Protein AF-A0A0D8XHQ0-F1 (afdb_monomer_lite)

Sequence (121 aa):
MVELDSPVKICGDTHGQYPDLLRLFNKGGFPPTSNYLFLGDYVDRGKQNLEVILLIIAYKLRFPKNFFALRGNHECANVNRTYGFYDECMRRYQSQRMWQSFQVLFGFHIRQYERSMRYFA

Structure (mmCIF, N/CA/C/O backbone):
data_AF-A0A0D8XHQ0-F1
#
_entry.id   AF-A0A0D8XHQ0-F1
#
loop_
_atom_site.group_PDB
_atom_site.id
_atom_site.type_symbol
_atom_site.label_atom_id
_atom_site.label_alt_id
_atom_site.label_comp_id
_atom_site.label_asym_id
_atom_site.label_entity_id
_atom_site.label_seq_id
_atom_site.pdbx_PDB_ins_code
_atom_site.Cartn_x
_atom_site.Cartn_y
_atom_site.Cartn_z
_atom_site.occupancy
_atom_site.B_iso_or_equiv
_atom_site.auth_seq_id
_atom_site.auth_comp_id
_atom_site.auth_asym_id
_atom_site.auth_atom_id
_atom_site.pdbx_PDB_model_num
ATOM 1 N N . MET A 1 1 ? 14.093 -14.369 0.745 1.00 50.56 1 MET A N 1
ATOM 2 C CA . MET A 1 1 ? 14.845 -13.322 0.036 1.00 50.56 1 MET A CA 1
ATOM 3 C C . MET A 1 1 ? 14.195 -13.167 -1.332 1.00 50.56 1 MET A C 1
ATOM 5 O O . MET A 1 1 ? 14.028 -14.185 -1.990 1.00 50.56 1 MET A O 1
ATOM 9 N N . VAL A 1 2 ? 13.741 -11.968 -1.707 1.00 59.47 2 VAL A N 1
ATOM 10 C CA . VAL A 1 2 ? 13.116 -11.666 -2.999 1.00 59.47 2 VAL A CA 1
ATOM 11 C C . VAL A 1 2 ? 14.241 -11.208 -3.903 1.00 59.47 2 VAL A C 1
ATOM 13 O O . VAL A 1 2 ? 14.811 -10.132 -3.730 1.00 59.47 2 VAL A O 1
ATOM 16 N N . GLU A 1 3 ? 14.596 -12.089 -4.824 1.00 65.38 3 GLU A N 1
ATOM 17 C CA . GLU A 1 3 ? 15.52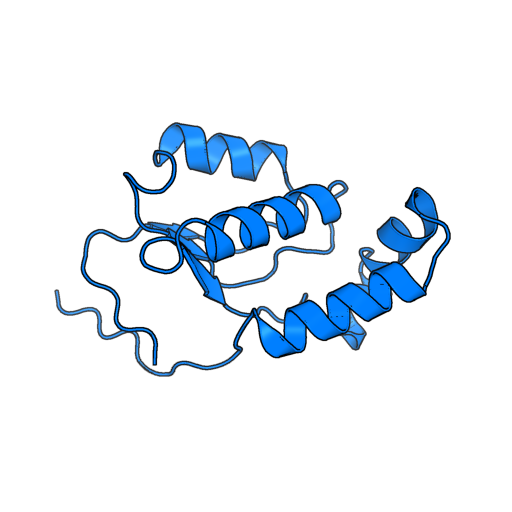4 -11.795 -5.903 1.00 65.38 3 GLU A CA 1
ATOM 18 C C . GLU A 1 3 ? 14.714 -11.195 -7.051 1.00 65.38 3 GLU A C 1
ATOM 20 O O . GLU A 1 3 ? 13.677 -11.736 -7.443 1.00 65.38 3 GLU A O 1
ATOM 25 N N . LEU A 1 4 ? 15.139 -10.020 -7.514 1.00 68.25 4 LEU A N 1
ATOM 26 C CA . LEU A 1 4 ? 14.446 -9.249 -8.538 1.00 68.25 4 LEU A CA 1
ATOM 27 C C . LEU A 1 4 ? 15.400 -8.954 -9.670 1.00 68.25 4 LEU A C 1
ATOM 29 O O . LEU A 1 4 ? 16.410 -8.278 -9.473 1.00 68.25 4 LEU A O 1
ATOM 33 N N . ASP A 1 5 ? 15.021 -9.402 -10.856 1.00 71.62 5 ASP A N 1
ATOM 34 C CA . ASP A 1 5 ? 15.726 -9.043 -12.069 1.00 71.62 5 ASP A CA 1
ATOM 35 C C . ASP A 1 5 ? 15.339 -7.627 -12.499 1.00 71.62 5 ASP A C 1
ATOM 37 O O . ASP A 1 5 ? 14.177 -7.204 -12.433 1.00 71.62 5 ASP A O 1
ATOM 41 N N . SER A 1 6 ? 16.340 -6.868 -12.940 1.00 74.06 6 SER A N 1
ATOM 42 C CA . SER A 1 6 ? 16.110 -5.546 -13.515 1.00 74.06 6 SER A CA 1
ATOM 43 C C . SER A 1 6 ? 15.349 -5.656 -14.848 1.00 74.06 6 SER A C 1
ATOM 45 O O . SER A 1 6 ? 15.512 -6.649 -15.563 1.00 74.06 6 SER A O 1
ATOM 47 N N . PRO A 1 7 ? 14.539 -4.647 -15.227 1.00 84.06 7 PRO A N 1
ATOM 48 C CA . PRO A 1 7 ? 14.279 -3.381 -14.531 1.00 84.06 7 PRO A CA 1
ATOM 49 C C . PRO A 1 7 ? 13.147 -3.475 -13.486 1.00 84.06 7 PRO A C 1
ATOM 51 O O . PRO A 1 7 ? 12.096 -4.056 -13.754 1.00 84.06 7 PRO A O 1
ATOM 54 N N . VAL A 1 8 ? 13.318 -2.824 -12.324 1.00 87.62 8 VAL A N 1
ATOM 55 C CA . VAL A 1 8 ? 12.289 -2.710 -11.269 1.00 87.62 8 VAL A CA 1
ATOM 56 C C . VAL A 1 8 ? 12.099 -1.263 -10.818 1.00 87.62 8 VAL A C 1
ATOM 58 O O . VAL A 1 8 ? 13.058 -0.503 -10.701 1.00 87.62 8 VAL A O 1
ATOM 61 N N . LYS A 1 9 ? 10.849 -0.872 -10.561 1.00 91.62 9 LYS A N 1
ATOM 62 C CA . LYS A 1 9 ? 10.491 0.441 -10.018 1.00 91.62 9 LYS A CA 1
ATOM 63 C C . LYS A 1 9 ? 10.287 0.326 -8.515 1.00 91.62 9 LYS A C 1
ATOM 65 O O . LYS A 1 9 ? 9.419 -0.420 -8.068 1.00 91.62 9 LYS A O 1
ATOM 70 N N . ILE A 1 10 ? 11.082 1.058 -7.743 1.00 91.44 10 ILE A N 1
ATOM 71 C CA . ILE A 1 10 ? 10.997 1.058 -6.280 1.00 91.44 10 ILE A CA 1
ATOM 72 C C . ILE A 1 10 ? 10.063 2.187 -5.842 1.00 91.44 10 ILE A C 1
ATOM 74 O O . ILE A 1 10 ? 10.203 3.326 -6.290 1.00 91.44 10 ILE A O 1
ATOM 78 N N . CYS A 1 11 ? 9.094 1.867 -4.990 1.00 93.25 11 CYS A N 1
ATOM 79 C CA . CYS A 1 11 ? 8.088 2.793 -4.486 1.00 93.25 11 CYS A CA 1
ATOM 80 C C . CYS A 1 11 ? 8.140 2.834 -2.959 1.00 93.25 11 CYS A C 1
ATOM 82 O O . CYS A 1 11 ? 8.114 1.791 -2.305 1.00 93.25 11 CYS A O 1
ATOM 84 N N . GLY A 1 12 ? 8.229 4.044 -2.412 1.00 89.94 12 GLY A N 1
ATOM 85 C CA . GLY A 1 12 ? 8.155 4.282 -0.975 1.00 89.94 12 GLY A CA 1
ATOM 86 C C . GLY A 1 12 ? 6.716 4.404 -0.482 1.00 89.94 12 GLY A C 1
ATOM 87 O O . GLY A 1 12 ? 5.779 3.890 -1.099 1.00 89.94 12 GLY A O 1
ATOM 88 N N . ASP A 1 13 ? 6.583 5.117 0.625 1.00 91.06 13 ASP A N 1
ATOM 89 C CA . ASP A 1 13 ? 5.361 5.274 1.401 1.00 91.06 13 ASP A CA 1
ATOM 90 C C . ASP A 1 13 ? 4.218 5.842 0.552 1.00 91.06 13 ASP A C 1
ATOM 92 O O . ASP A 1 13 ? 4.398 6.737 -0.279 1.00 91.06 13 ASP A O 1
ATOM 96 N N . THR A 1 14 ? 3.015 5.319 0.776 1.00 91.25 14 THR A N 1
ATOM 97 C CA . THR A 1 14 ? 1.800 5.772 0.080 1.00 91.25 14 THR A CA 1
ATOM 98 C C . THR A 1 14 ? 0.780 6.391 1.019 1.00 91.25 14 THR A C 1
ATOM 100 O O . THR A 1 14 ? 0.023 7.243 0.559 1.00 91.25 14 THR A O 1
ATOM 103 N N . HIS A 1 15 ? 0.747 5.998 2.299 1.00 93.06 15 HIS A N 1
ATOM 104 C CA . HIS A 1 15 ? -0.051 6.638 3.352 1.00 93.06 15 HIS A CA 1
ATOM 105 C C . HIS A 1 15 ? -1.478 7.017 2.921 1.00 93.06 15 HIS A C 1
ATOM 107 O O . HIS A 1 15 ? -1.90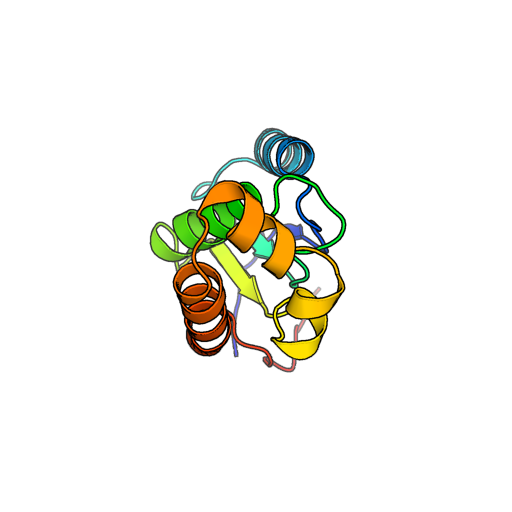1 8.167 3.034 1.00 93.06 15 HIS A O 1
ATOM 113 N N . GLY A 1 16 ? -2.217 6.075 2.329 1.00 91.00 16 GLY A N 1
ATOM 114 C CA . GLY A 1 16 ? -3.605 6.294 1.916 1.00 91.00 16 GLY A CA 1
ATOM 115 C C . GLY A 1 16 ? -3.828 7.372 0.844 1.00 91.00 16 GLY A C 1
ATOM 116 O O . GLY A 1 16 ? -4.948 7.879 0.723 1.00 91.00 16 GLY A O 1
ATOM 117 N N . GLN A 1 17 ? -2.802 7.734 0.064 1.00 94.62 17 GLN A N 1
ATOM 118 C CA . GLN A 1 17 ? -2.874 8.687 -1.053 1.00 94.62 17 GLN A CA 1
ATOM 119 C C . GLN A 1 17 ? -3.209 7.991 -2.381 1.00 94.62 17 GLN A C 1
ATOM 121 O O . GLN A 1 17 ? -2.409 7.930 -3.317 1.00 94.62 17 GLN A O 1
ATOM 126 N N . TYR A 1 18 ? -4.432 7.470 -2.491 1.00 95.94 18 TYR A N 1
ATOM 127 C CA . TYR A 1 18 ? -4.879 6.727 -3.675 1.00 95.94 18 TYR A CA 1
ATOM 128 C C . TYR A 1 18 ? -4.712 7.466 -5.026 1.00 95.94 18 TYR A C 1
ATOM 130 O O . TYR A 1 18 ? -4.247 6.842 -5.984 1.00 95.94 18 TYR A O 1
ATOM 138 N N . PRO A 1 19 ? -5.013 8.776 -5.158 1.00 96.00 19 PRO A N 1
ATOM 139 C CA . PRO A 1 19 ? -4.840 9.479 -6.432 1.00 96.00 19 PRO A CA 1
ATOM 140 C C . PRO A 1 19 ? -3.377 9.541 -6.883 1.00 96.00 19 PRO A C 1
ATOM 142 O O . PRO A 1 19 ? -3.089 9.457 -8.078 1.00 96.00 19 PRO A O 1
ATOM 145 N N . ASP A 1 20 ? -2.449 9.654 -5.933 1.00 94.81 20 ASP A N 1
ATOM 146 C CA . ASP A 1 20 ? -1.018 9.702 -6.220 1.00 94.81 20 ASP A CA 1
ATOM 147 C C . ASP A 1 20 ? -0.487 8.319 -6.606 1.00 94.81 20 ASP A C 1
ATOM 149 O O . ASP A 1 20 ? 0.309 8.210 -7.540 1.00 94.81 20 ASP A O 1
ATOM 153 N N . LEU A 1 21 ? -1.028 7.252 -6.007 1.00 95.38 21 LEU A N 1
ATOM 154 C CA . LEU A 1 21 ? -0.768 5.878 -6.437 1.00 95.38 21 LEU A CA 1
ATOM 155 C C . LEU A 1 21 ? -1.206 5.635 -7.894 1.00 95.38 21 LEU A C 1
ATOM 157 O O . LEU A 1 21 ? -0.461 5.052 -8.683 1.00 95.38 21 LEU A O 1
ATOM 161 N N . LEU A 1 22 ? -2.377 6.135 -8.302 1.00 95.44 22 LEU A N 1
ATOM 162 C CA . LEU A 1 22 ? -2.815 6.040 -9.700 1.00 95.44 22 LEU A CA 1
ATOM 163 C C . LEU A 1 22 ? -1.911 6.837 -10.649 1.00 95.44 22 LEU A C 1
ATOM 165 O O . LEU A 1 22 ? -1.589 6.371 -11.743 1.00 95.44 22 LEU A O 1
ATOM 169 N N . ARG A 1 23 ? -1.464 8.030 -10.240 1.00 95.75 23 ARG A N 1
ATOM 170 C CA . ARG A 1 23 ? -0.496 8.828 -11.012 1.00 95.75 23 ARG A CA 1
ATOM 171 C C . ARG A 1 23 ? 0.841 8.107 -11.163 1.00 95.75 23 ARG A C 1
ATOM 173 O O . ARG A 1 23 ? 1.436 8.174 -12.238 1.00 95.75 23 ARG A O 1
ATOM 180 N N . LEU A 1 24 ? 1.291 7.408 -10.123 1.00 95.06 24 LEU A N 1
ATOM 181 C CA . LEU A 1 24 ? 2.508 6.603 -10.145 1.00 95.06 24 LEU A CA 1
ATOM 182 C C . LEU A 1 24 ? 2.418 5.485 -11.188 1.00 95.06 24 LEU A C 1
ATOM 184 O O . LEU A 1 24 ? 3.353 5.317 -11.970 1.00 95.06 24 LEU A O 1
ATOM 188 N N . PHE A 1 25 ? 1.288 4.778 -11.273 1.00 94.44 25 PHE A N 1
ATOM 189 C CA . PHE A 1 25 ? 1.087 3.760 -12.310 1.00 94.44 25 PHE A CA 1
ATOM 190 C C . PHE A 1 25 ? 0.928 4.355 -13.712 1.00 94.44 25 PHE A C 1
ATOM 192 O O . PHE A 1 25 ? 1.515 3.840 -14.658 1.00 94.44 25 PHE A O 1
ATOM 199 N N . ASN A 1 26 ? 0.232 5.485 -13.854 1.00 94.69 26 ASN A N 1
ATOM 200 C CA . ASN A 1 26 ? 0.113 6.170 -15.146 1.00 94.69 26 ASN A CA 1
ATOM 201 C C . ASN A 1 26 ? 1.472 6.617 -15.706 1.00 94.69 26 ASN A C 1
ATOM 203 O O . ASN A 1 26 ? 1.690 6.542 -16.911 1.00 94.69 26 ASN A O 1
ATOM 207 N N . LYS A 1 27 ? 2.393 7.073 -14.846 1.00 93.81 27 LYS A N 1
ATOM 208 C CA . LYS A 1 27 ? 3.743 7.486 -15.264 1.00 93.81 27 LYS A CA 1
ATOM 209 C C . LYS A 1 27 ? 4.709 6.311 -15.412 1.00 93.81 27 LYS A C 1
ATOM 211 O O . LYS A 1 27 ? 5.544 6.316 -16.308 1.00 93.81 27 LYS A O 1
ATOM 216 N N . GLY A 1 28 ? 4.637 5.334 -14.511 1.00 91.06 28 GLY A N 1
ATOM 217 C CA . GLY A 1 28 ? 5.565 4.204 -14.465 1.00 91.06 28 GLY A CA 1
ATOM 218 C C . GLY A 1 28 ? 5.150 3.003 -15.318 1.00 91.06 28 GLY A C 1
ATOM 219 O O . GLY A 1 28 ? 5.953 2.086 -15.488 1.00 91.06 28 GLY A O 1
ATOM 220 N N . GLY A 1 29 ? 3.940 3.001 -15.874 1.00 93.88 29 GLY A N 1
ATOM 221 C CA . GLY A 1 29 ? 3.349 1.868 -16.583 1.00 93.88 29 GLY A CA 1
ATOM 222 C C . GLY A 1 29 ? 2.680 0.874 -15.632 1.00 93.88 29 GLY A C 1
ATOM 223 O O . GLY A 1 29 ? 3.081 0.714 -14.485 1.00 93.88 29 GLY A O 1
ATOM 224 N N . PHE A 1 30 ? 1.652 0.183 -16.109 1.00 93.50 30 PHE A N 1
ATOM 225 C CA . PHE A 1 30 ? 0.887 -0.753 -15.288 1.00 93.50 30 PHE A CA 1
ATOM 226 C C . PHE A 1 30 ? 1.522 -2.152 -15.273 1.00 93.50 30 PHE A C 1
ATOM 228 O O . PHE A 1 30 ? 2.053 -2.599 -16.287 1.00 93.50 30 PHE A O 1
ATOM 235 N N . PRO A 1 31 ? 1.435 -2.909 -14.169 1.00 90.25 31 PRO A N 1
ATOM 236 C CA . PRO A 1 31 ? 1.744 -4.337 -14.197 1.00 90.25 31 PRO A CA 1
ATOM 237 C C . PRO A 1 31 ? 0.875 -5.074 -15.244 1.00 90.25 31 PRO A C 1
ATOM 239 O O . PRO A 1 31 ? -0.313 -4.759 -15.366 1.00 90.25 31 PRO A O 1
ATOM 242 N N . PRO A 1 32 ? 1.419 -6.050 -15.998 1.00 91.50 32 PRO A N 1
ATOM 243 C CA . PRO A 1 32 ? 2.738 -6.667 -15.839 1.00 91.50 32 PRO A CA 1
ATOM 244 C C . PRO A 1 32 ? 3.854 -6.031 -16.685 1.00 91.50 32 PRO A C 1
ATOM 246 O O . PRO A 1 32 ? 4.978 -6.515 -16.635 1.00 91.50 32 PRO A O 1
ATOM 249 N N . THR A 1 33 ? 3.586 -4.983 -17.475 1.00 90.50 33 THR A N 1
ATOM 250 C CA . THR A 1 33 ? 4.617 -4.395 -18.357 1.00 90.50 33 THR A CA 1
ATOM 251 C C . THR A 1 33 ? 5.727 -3.687 -17.580 1.00 90.50 33 THR A C 1
ATOM 253 O O . THR A 1 33 ? 6.822 -3.492 -18.103 1.00 90.50 33 THR A O 1
ATOM 256 N N . SER A 1 34 ? 5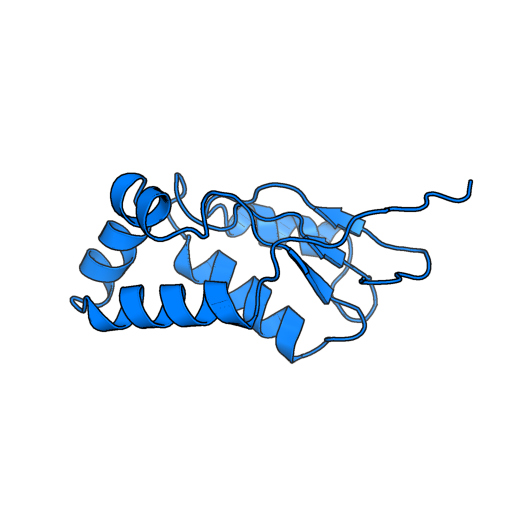.462 -3.356 -16.317 1.00 91.75 34 SER A N 1
ATOM 257 C CA . SER A 1 34 ? 6.414 -2.791 -15.367 1.00 91.75 34 SER A CA 1
ATOM 258 C C . SER A 1 34 ? 6.488 -3.629 -14.094 1.00 91.75 34 SER A C 1
ATOM 260 O O . SER A 1 34 ? 5.454 -3.963 -13.511 1.00 91.75 34 SER A O 1
ATOM 262 N N . ASN A 1 35 ? 7.710 -3.889 -13.621 1.00 91.06 35 ASN A N 1
ATOM 263 C CA . ASN A 1 35 ? 7.944 -4.505 -12.317 1.00 91.06 35 ASN A CA 1
ATOM 264 C C . ASN A 1 35 ? 7.985 -3.440 -11.216 1.00 91.06 35 ASN A C 1
ATOM 266 O O . ASN A 1 35 ? 8.579 -2.375 -11.405 1.00 91.06 35 ASN A O 1
ATOM 270 N N . TYR A 1 36 ? 7.404 -3.749 -10.059 1.00 93.50 36 TYR A N 1
ATOM 271 C CA . TYR A 1 36 ? 7.289 -2.848 -8.918 1.00 93.50 36 TYR A CA 1
ATOM 272 C C . TYR A 1 36 ? 7.723 -3.512 -7.619 1.00 93.50 36 TYR A C 1
ATOM 274 O O . TYR A 1 36 ? 7.331 -4.641 -7.337 1.00 93.50 36 TYR A O 1
ATOM 282 N N . LEU A 1 37 ? 8.454 -2.766 -6.797 1.00 92.31 37 LEU A N 1
ATOM 283 C CA . LEU A 1 37 ? 8.759 -3.105 -5.415 1.00 92.31 37 LEU A CA 1
ATOM 284 C C . LEU A 1 37 ? 8.287 -1.973 -4.506 1.00 92.31 37 LEU A C 1
ATOM 286 O O . LEU A 1 37 ? 8.879 -0.898 -4.493 1.00 92.31 37 LEU A O 1
ATOM 290 N N . PHE A 1 38 ? 7.242 -2.227 -3.727 1.00 93.69 38 PHE A N 1
ATOM 291 C CA . PHE A 1 38 ? 6.779 -1.311 -2.694 1.00 93.69 38 PHE A CA 1
ATOM 292 C C . PHE A 1 38 ? 7.425 -1.633 -1.349 1.00 93.69 38 PHE A C 1
ATOM 294 O O . PHE A 1 38 ? 7.425 -2.792 -0.932 1.00 93.69 38 PHE A O 1
ATOM 301 N N . LEU A 1 39 ? 7.924 -0.606 -0.665 1.00 90.81 39 LEU A N 1
ATOM 302 C CA . LEU A 1 39 ? 8.709 -0.753 0.562 1.00 90.81 39 LEU A CA 1
ATOM 303 C C . LEU A 1 39 ? 7.873 -0.817 1.853 1.00 90.81 39 LEU A C 1
ATOM 305 O O . LEU A 1 39 ? 8.403 -1.250 2.873 1.00 90.81 39 LEU A O 1
ATOM 309 N N . GLY A 1 40 ? 6.588 -0.460 1.804 1.00 90.62 40 GLY A N 1
ATOM 310 C CA . GLY A 1 40 ? 5.689 -0.481 2.961 1.00 90.62 40 GLY A CA 1
ATOM 311 C C . GLY A 1 40 ? 4.938 0.834 3.135 1.00 90.62 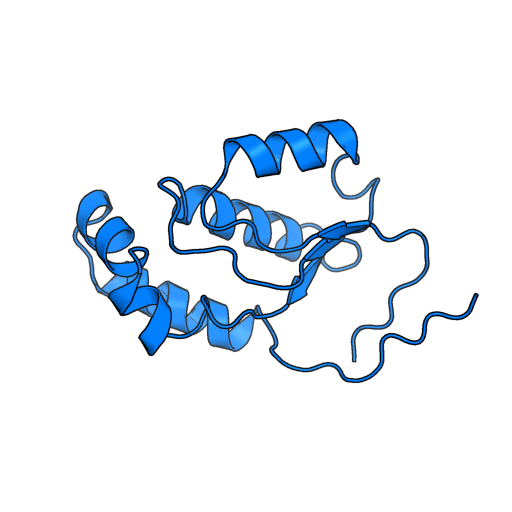40 GLY A C 1
ATOM 312 O O . GLY A 1 40 ? 4.880 1.633 2.200 1.00 90.62 40 GLY A O 1
ATOM 313 N N . ASP A 1 41 ? 4.359 1.034 4.320 1.00 91.88 41 ASP A N 1
ATOM 314 C CA . ASP A 1 41 ? 3.671 2.262 4.732 1.00 91.88 41 ASP A CA 1
ATOM 315 C C . ASP A 1 41 ? 2.560 2.675 3.750 1.00 91.88 41 ASP A C 1
ATOM 317 O O . ASP A 1 41 ? 2.484 3.780 3.199 1.00 91.88 41 ASP A O 1
ATOM 321 N N . TYR A 1 42 ? 1.668 1.714 3.522 1.00 92.56 42 TYR A N 1
ATOM 322 C CA . TYR A 1 42 ? 0.501 1.812 2.654 1.00 92.56 42 TYR A CA 1
ATOM 323 C C . TYR A 1 42 ? -0.643 2.580 3.299 1.00 92.56 42 TYR A C 1
ATOM 325 O O . TYR A 1 42 ? -1.385 3.299 2.624 1.00 92.56 42 TYR A O 1
ATOM 333 N N . VAL A 1 43 ? -0.811 2.373 4.603 1.00 91.44 43 VAL A N 1
ATOM 334 C CA . VAL A 1 43 ? -1.952 2.854 5.380 1.00 91.44 43 VAL A CA 1
ATOM 335 C C . VAL A 1 43 ? -1.551 3.977 6.341 1.00 91.44 43 VAL A C 1
ATOM 337 O O . VAL A 1 43 ? -0.375 4.311 6.485 1.00 91.44 43 VAL A O 1
ATOM 340 N N . ASP A 1 44 ? -2.566 4.542 6.994 1.00 90.12 44 ASP A N 1
ATOM 341 C CA . ASP A 1 44 ? -2.533 5.700 7.889 1.00 90.12 44 ASP A CA 1
ATOM 342 C C . ASP A 1 44 ? -2.247 7.049 7.212 1.00 90.12 44 ASP A C 1
ATOM 344 O O . ASP A 1 44 ? -1.760 7.128 6.086 1.00 90.12 44 ASP A O 1
ATOM 348 N N . ARG A 1 45 ? -2.549 8.135 7.943 1.00 87.94 45 ARG A N 1
ATOM 349 C CA . ARG A 1 45 ? -2.398 9.561 7.566 1.00 87.94 45 ARG A CA 1
ATOM 350 C C . ARG A 1 45 ? -3.292 10.042 6.416 1.00 87.94 45 ARG A C 1
ATOM 352 O O . ARG A 1 45 ? -3.833 11.145 6.494 1.00 87.94 45 ARG A O 1
ATOM 359 N N . GLY A 1 46 ? -3.464 9.246 5.365 1.00 88.81 46 GLY A N 1
ATOM 360 C CA . GLY A 1 46 ? -4.342 9.549 4.239 1.00 88.81 46 GLY A CA 1
ATOM 361 C C . GLY A 1 46 ? -5.806 9.223 4.501 1.00 88.81 46 GLY A C 1
ATOM 362 O O . GLY A 1 46 ? -6.183 8.654 5.524 1.00 88.81 46 GLY A O 1
ATOM 363 N N . LYS A 1 47 ? -6.654 9.588 3.535 1.00 90.31 47 LYS A N 1
ATOM 364 C CA . LYS A 1 47 ? -8.116 9.405 3.610 1.00 90.31 47 LYS A CA 1
ATOM 365 C C . LYS A 1 47 ? -8.628 8.167 2.871 1.00 90.31 47 LYS A C 1
ATOM 367 O O . LYS A 1 47 ? -9.804 7.845 3.013 1.00 90.31 47 LYS A O 1
ATOM 372 N N . GLN A 1 48 ? -7.789 7.548 2.039 1.00 94.69 48 GLN A N 1
ATOM 373 C CA . GLN A 1 48 ? -8.158 6.456 1.132 1.00 94.69 48 GLN A CA 1
ATOM 374 C C . GLN A 1 48 ? -7.248 5.243 1.362 1.00 94.69 48 GLN A C 1
ATOM 376 O O . GLN A 1 48 ? -6.650 4.699 0.430 1.00 94.69 48 GLN A O 1
ATOM 381 N N . ASN A 1 49 ? -7.077 4.856 2.631 1.00 94.31 49 ASN A N 1
ATOM 382 C CA . ASN A 1 49 ? -6.163 3.779 3.016 1.00 94.31 49 ASN A CA 1
ATOM 383 C C . ASN A 1 49 ? -6.651 2.431 2.488 1.00 94.31 49 ASN A C 1
ATOM 385 O O . ASN A 1 49 ? -5.850 1.619 2.028 1.00 94.31 49 ASN A O 1
ATOM 389 N N . LEU A 1 50 ? -7.970 2.212 2.518 1.00 93.94 50 LEU A N 1
ATOM 390 C CA . LEU A 1 50 ? -8.596 0.994 2.012 1.00 93.94 50 LEU A CA 1
ATOM 391 C C . LEU A 1 50 ? -8.380 0.830 0.508 1.00 93.94 50 LEU A C 1
ATOM 393 O O . LEU A 1 50 ? -8.005 -0.248 0.057 1.00 93.94 50 LEU A O 1
ATOM 397 N N . GLU A 1 51 ? -8.572 1.891 -0.272 1.00 95.94 51 GLU A N 1
ATOM 398 C CA . GLU A 1 51 ? -8.363 1.861 -1.718 1.00 95.94 51 GLU A CA 1
ATOM 399 C C . GLU A 1 51 ? -6.902 1.557 -2.069 1.00 95.94 51 GLU A C 1
ATOM 401 O O . GLU A 1 51 ? -6.644 0.733 -2.948 1.00 95.94 51 GLU A O 1
ATOM 406 N N . VAL A 1 52 ? -5.948 2.171 -1.357 1.00 95.69 52 VAL A N 1
ATOM 407 C CA . VAL A 1 52 ? -4.515 1.898 -1.536 1.00 95.69 52 VAL A CA 1
ATOM 408 C C . VAL A 1 52 ? -4.207 0.435 -1.243 1.00 95.69 52 VAL A C 1
ATOM 410 O O . VAL A 1 52 ? -3.698 -0.264 -2.121 1.00 95.69 52 VAL A O 1
ATOM 413 N N . ILE A 1 53 ? -4.538 -0.061 -0.047 1.00 94.69 53 ILE A N 1
ATOM 414 C CA . ILE A 1 53 ? -4.121 -1.410 0.340 1.00 94.69 53 ILE A CA 1
ATOM 415 C C . ILE A 1 53 ? -4.786 -2.494 -0.511 1.00 94.69 53 ILE A C 1
ATOM 417 O O . ILE A 1 53 ? -4.133 -3.464 -0.897 1.00 94.69 53 ILE A O 1
ATOM 421 N N . LEU A 1 54 ? -6.063 -2.319 -0.860 1.00 94.69 54 LEU A N 1
ATOM 422 C CA . LEU A 1 54 ? -6.775 -3.261 -1.719 1.00 94.69 54 LEU A CA 1
ATOM 423 C C . LEU A 1 54 ? -6.162 -3.305 -3.119 1.00 94.69 54 LEU A C 1
ATOM 425 O O . LEU A 1 54 ? -5.998 -4.394 -3.667 1.00 94.69 54 LEU A O 1
ATOM 429 N N . LEU A 1 55 ? -5.769 -2.157 -3.680 1.00 95.50 55 LEU A N 1
ATOM 430 C CA . LEU A 1 55 ? -5.130 -2.110 -4.993 1.00 95.50 55 LEU A CA 1
ATOM 431 C C . LEU A 1 55 ? -3.749 -2.781 -4.981 1.00 95.50 55 LEU A C 1
ATOM 433 O O . LEU A 1 55 ? -3.451 -3.585 -5.865 1.00 95.50 55 LEU A O 1
ATOM 437 N N . ILE A 1 56 ? -2.928 -2.498 -3.965 1.00 94.19 56 ILE A N 1
ATOM 438 C CA . ILE A 1 56 ? -1.606 -3.120 -3.783 1.00 94.19 56 ILE A CA 1
ATOM 439 C C . ILE A 1 56 ? -1.733 -4.646 -3.701 1.00 94.19 56 ILE A C 1
ATOM 441 O O . ILE A 1 56 ? -1.019 -5.374 -4.393 1.00 94.19 56 ILE A O 1
ATOM 445 N N . ILE A 1 57 ? -2.673 -5.145 -2.897 1.00 93.12 57 ILE A N 1
ATOM 446 C CA . ILE A 1 57 ? -2.887 -6.585 -2.721 1.00 93.12 57 ILE A CA 1
ATOM 447 C C . ILE A 1 57 ? -3.461 -7.222 -3.988 1.00 93.12 57 ILE A C 1
ATOM 449 O O . ILE A 1 57 ? -3.006 -8.296 -4.380 1.00 93.12 57 ILE A O 1
ATOM 453 N N . ALA A 1 58 ? -4.391 -6.560 -4.679 1.00 94.62 58 ALA A N 1
ATOM 454 C CA . ALA A 1 58 ? -4.929 -7.046 -5.946 1.00 94.62 58 ALA A CA 1
ATOM 455 C C . ALA A 1 58 ? -3.829 -7.208 -7.007 1.00 94.62 58 ALA A C 1
ATOM 457 O O . ALA A 1 58 ? -3.763 -8.246 -7.670 1.00 94.62 58 ALA A O 1
ATOM 458 N N . TYR A 1 59 ? -2.922 -6.233 -7.135 1.00 94.31 59 TYR A N 1
ATOM 459 C CA . TYR A 1 59 ? -1.788 -6.346 -8.053 1.00 94.31 59 TYR A CA 1
ATOM 460 C C . TYR A 1 59 ? -0.795 -7.424 -7.633 1.00 94.31 59 TYR A C 1
ATOM 462 O O . TYR A 1 59 ? -0.352 -8.189 -8.488 1.00 94.31 59 TYR A O 1
ATOM 470 N N . LYS A 1 60 ? -0.493 -7.541 -6.336 1.00 91.06 60 LYS A N 1
ATOM 471 C CA . LYS A 1 60 ? 0.366 -8.609 -5.813 1.00 91.06 60 LYS A CA 1
ATOM 472 C C . LYS A 1 60 ? -0.187 -10.000 -6.142 1.00 91.06 60 LYS A C 1
ATOM 474 O O . LYS A 1 60 ? 0.568 -10.874 -6.559 1.00 91.06 60 LYS A O 1
ATOM 479 N N . LEU A 1 61 ? -1.493 -10.208 -5.961 1.00 91.44 61 LEU A N 1
ATOM 480 C CA . LEU A 1 61 ? -2.152 -11.486 -6.248 1.00 91.44 61 LEU A CA 1
ATOM 481 C C . LEU A 1 61 ? -2.215 -11.777 -7.750 1.00 91.44 61 LEU A C 1
ATOM 483 O O . LEU A 1 61 ? -2.023 -12.917 -8.164 1.00 91.44 61 LEU A O 1
ATOM 487 N N . ARG A 1 62 ? -2.466 -10.752 -8.570 1.00 94.12 62 ARG A N 1
ATOM 488 C CA . ARG A 1 62 ? -2.580 -10.900 -10.025 1.00 94.12 62 ARG A CA 1
ATOM 489 C C . ARG A 1 62 ? -1.228 -11.076 -10.718 1.00 94.12 62 ARG A C 1
ATOM 491 O O . ARG A 1 62 ? -1.144 -11.816 -11.694 1.00 94.12 62 ARG A O 1
ATOM 498 N N . PHE A 1 63 ? -0.184 -10.408 -10.230 1.00 92.75 63 PHE A N 1
ATOM 499 C CA . PHE A 1 63 ? 1.146 -10.386 -10.845 1.00 92.75 63 PHE A CA 1
ATOM 500 C C . PHE A 1 63 ? 2.255 -10.705 -9.830 1.00 92.75 63 PHE A C 1
ATOM 502 O O . PHE A 1 63 ? 3.160 -9.895 -9.625 1.00 92.75 63 PHE A O 1
ATOM 509 N N . PRO A 1 64 ? 2.248 -11.901 -9.217 1.00 88.44 64 PRO A N 1
ATOM 510 C CA . PRO A 1 64 ? 3.185 -12.253 -8.146 1.00 88.44 64 PRO A CA 1
ATOM 511 C C . PRO A 1 64 ? 4.659 -12.279 -8.583 1.00 88.44 64 PRO A C 1
ATOM 513 O O . PRO A 1 64 ? 5.541 -12.252 -7.732 1.00 88.44 64 PRO A O 1
ATOM 516 N N . LYS A 1 65 ? 4.931 -12.337 -9.895 1.00 87.38 65 LYS A N 1
ATOM 517 C CA . LYS A 1 65 ? 6.284 -12.309 -10.477 1.00 87.38 65 LYS A CA 1
ATOM 518 C C . LYS A 1 65 ? 6.782 -10.902 -10.826 1.00 87.38 65 LYS A C 1
ATOM 520 O O . LYS A 1 65 ? 7.954 -10.744 -11.135 1.00 87.38 65 LYS A O 1
ATOM 525 N N . ASN A 1 66 ? 5.904 -9.899 -10.812 1.00 88.94 66 ASN A N 1
ATOM 526 C CA . ASN A 1 66 ? 6.214 -8.535 -11.251 1.00 88.94 66 ASN A CA 1
ATOM 527 C C . ASN A 1 66 ? 5.933 -7.503 -10.153 1.00 88.94 66 ASN A C 1
ATOM 529 O O . ASN A 1 66 ? 6.476 -6.404 -10.196 1.00 88.94 66 ASN A O 1
ATOM 533 N N . PHE A 1 67 ? 5.076 -7.829 -9.183 1.00 91.25 67 PHE A N 1
ATOM 534 C CA . PHE A 1 67 ? 4.605 -6.898 -8.168 1.00 91.25 67 PHE A CA 1
ATOM 535 C C . PHE A 1 67 ? 4.924 -7.394 -6.757 1.00 91.25 67 PHE A C 1
ATOM 537 O O . PHE A 1 67 ? 4.330 -8.345 -6.239 1.00 91.25 67 PHE A O 1
ATOM 544 N N . PHE A 1 68 ? 5.851 -6.697 -6.114 1.00 90.81 68 PHE A N 1
ATOM 545 C CA . PHE A 1 68 ? 6.406 -7.036 -4.816 1.00 90.81 68 PHE A CA 1
ATOM 546 C C . PHE A 1 68 ? 6.024 -5.962 -3.798 1.00 90.81 68 PHE A C 1
ATOM 548 O O . PHE A 1 68 ? 6.004 -4.771 -4.097 1.00 90.81 68 PHE A O 1
ATOM 555 N N . ALA A 1 69 ? 5.684 -6.400 -2.589 1.00 91.06 69 ALA A N 1
ATOM 556 C CA . ALA A 1 69 ? 5.172 -5.548 -1.521 1.00 91.06 69 ALA A CA 1
ATOM 557 C C . ALA A 1 69 ? 5.768 -6.015 -0.191 1.00 91.06 69 ALA A C 1
ATOM 559 O O . ALA A 1 69 ? 5.592 -7.186 0.178 1.00 91.06 69 ALA A O 1
ATOM 560 N N . LEU A 1 70 ? 6.494 -5.111 0.464 1.00 90.12 70 LEU A N 1
ATOM 561 C CA . LEU A 1 70 ? 7.156 -5.285 1.753 1.00 90.12 70 LEU A CA 1
ATOM 562 C C . LEU A 1 70 ? 6.372 -4.600 2.869 1.00 90.12 70 LEU A C 1
ATOM 564 O O . LEU A 1 70 ? 5.485 -3.790 2.625 1.00 90.12 70 LEU A O 1
ATOM 568 N N . ARG A 1 71 ? 6.672 -4.977 4.112 1.00 88.25 71 ARG A N 1
ATOM 569 C CA . ARG A 1 71 ? 5.936 -4.488 5.281 1.00 88.25 71 ARG A CA 1
ATOM 570 C C . ARG A 1 71 ? 6.623 -3.272 5.872 1.00 88.25 71 ARG A C 1
ATOM 572 O O . ARG A 1 71 ? 7.769 -3.391 6.298 1.00 88.25 71 ARG A O 1
ATOM 579 N N . GLY A 1 72 ? 5.897 -2.166 5.962 1.00 87.38 72 GLY A N 1
ATOM 580 C CA . GLY A 1 72 ? 6.297 -0.996 6.728 1.00 87.38 72 GLY A CA 1
ATOM 581 C C . GLY A 1 72 ? 5.857 -1.099 8.187 1.00 87.38 72 GLY A C 1
ATOM 582 O O . GLY A 1 72 ? 5.262 -2.088 8.635 1.00 87.38 72 GLY A O 1
ATOM 583 N N . ASN A 1 73 ? 6.179 -0.076 8.971 1.00 88.25 73 ASN A N 1
ATOM 584 C CA . ASN A 1 73 ? 5.787 -0.011 10.377 1.00 88.25 73 ASN A CA 1
ATOM 585 C C . ASN A 1 73 ? 4.301 0.318 10.542 1.00 88.25 73 ASN A C 1
ATOM 587 O O . ASN A 1 73 ? 3.712 -0.075 11.553 1.00 88.25 73 ASN A O 1
ATOM 591 N N . HIS A 1 74 ? 3.686 0.985 9.564 1.00 88.44 74 HIS A N 1
ATOM 592 C CA . HIS A 1 74 ? 2.257 1.286 9.583 1.00 88.44 74 HIS A CA 1
ATOM 593 C C . HIS A 1 74 ? 1.380 0.046 9.348 1.00 88.44 74 HIS A C 1
ATOM 595 O O . HIS A 1 74 ? 0.244 -0.011 9.800 1.00 88.44 74 HIS A O 1
ATOM 601 N N . GLU A 1 75 ? 1.914 -1.050 8.815 1.00 87.69 75 GLU A N 1
ATOM 602 C CA . GLU A 1 75 ? 1.194 -2.328 8.712 1.00 87.69 75 GLU A CA 1
ATOM 603 C C . GLU A 1 75 ? 1.234 -3.156 10.018 1.00 87.69 75 GLU A C 1
ATOM 605 O O . GLU A 1 75 ? 1.021 -4.374 10.015 1.00 87.69 75 GLU A O 1
ATOM 610 N N . CYS A 1 76 ? 1.522 -2.528 11.161 1.00 87.50 76 CYS A N 1
ATOM 611 C CA . CYS A 1 76 ? 1.474 -3.138 12.492 1.00 87.50 76 CYS A CA 1
ATOM 612 C C . CYS A 1 76 ? 0.232 -2.692 13.270 1.00 87.50 76 CYS A C 1
ATOM 614 O O . CYS A 1 76 ? -0.093 -1.507 13.306 1.00 87.50 76 CYS A O 1
ATOM 616 N N . ALA A 1 77 ? -0.405 -3.631 13.979 1.00 87.75 77 ALA A N 1
ATOM 617 C CA . ALA A 1 77 ? -1.654 -3.395 14.710 1.00 87.75 77 ALA A CA 1
ATOM 618 C C . ALA A 1 77 ? -1.583 -2.227 15.708 1.00 87.75 77 ALA A C 1
ATOM 620 O O . ALA A 1 77 ? -2.550 -1.490 15.860 1.00 87.75 77 ALA A O 1
ATOM 621 N N . ASN A 1 78 ? -0.443 -2.030 16.374 1.00 86.94 78 ASN A N 1
ATOM 622 C CA . ASN A 1 78 ? -0.285 -0.935 17.335 1.00 86.94 78 ASN A CA 1
ATOM 623 C C . ASN A 1 78 ? -0.270 0.441 16.648 1.00 86.94 78 ASN A C 1
ATOM 625 O O . ASN A 1 78 ? -0.788 1.415 17.193 1.00 86.94 78 ASN A O 1
ATOM 629 N N . VAL A 1 79 ? 0.313 0.515 15.449 1.00 87.50 79 VAL A N 1
ATOM 630 C CA . VAL A 1 79 ? 0.477 1.762 14.697 1.00 87.50 79 VAL A CA 1
ATOM 631 C C . VAL A 1 79 ? -0.836 2.093 13.989 1.00 87.50 79 VAL A C 1
ATOM 633 O O . VAL A 1 79 ? -1.456 3.109 14.298 1.00 87.50 79 VAL A O 1
ATOM 636 N N . ASN A 1 80 ? -1.356 1.184 13.163 1.00 88.31 80 ASN A N 1
ATOM 637 C CA . ASN A 1 80 ? -2.571 1.444 12.378 1.00 88.31 80 ASN A CA 1
ATOM 638 C C . ASN A 1 80 ? -3.860 1.592 13.196 1.00 88.31 80 ASN A C 1
ATOM 640 O O . ASN A 1 80 ? -4.878 2.075 12.693 1.00 88.31 80 ASN A O 1
ATOM 644 N N . ARG A 1 81 ? -3.835 1.195 14.472 1.00 89.06 81 ARG A N 1
ATOM 645 C CA . ARG A 1 81 ? -4.920 1.488 15.407 1.00 89.06 81 ARG A CA 1
ATOM 646 C C . ARG A 1 81 ? -4.950 2.950 15.841 1.00 89.06 81 ARG A C 1
ATOM 648 O O . ARG A 1 81 ? -6.023 3.458 16.133 1.00 89.06 81 ARG A O 1
ATOM 655 N N . THR A 1 82 ? -3.793 3.602 15.878 1.00 88.44 82 THR A N 1
ATOM 656 C CA . THR A 1 82 ? -3.625 4.957 16.417 1.00 88.44 82 THR A CA 1
ATOM 657 C C . THR A 1 82 ? -3.660 6.022 15.320 1.00 88.44 82 THR A C 1
ATOM 659 O O . THR A 1 82 ? -4.125 7.130 15.561 1.00 88.44 82 THR A O 1
ATOM 662 N N . TYR A 1 83 ? -3.185 5.705 14.109 1.00 84.56 83 TYR A N 1
ATOM 663 C CA . TYR A 1 83 ? -2.926 6.703 13.058 1.00 84.56 83 TYR A CA 1
ATOM 664 C C . TYR A 1 83 ? -3.965 6.747 11.922 1.00 84.56 83 TYR A C 1
ATOM 666 O O . TYR A 1 83 ? -3.740 7.396 10.895 1.00 84.56 83 TYR A O 1
ATOM 674 N N . GLY A 1 84 ? -5.130 6.132 12.138 1.00 85.50 84 GLY A N 1
ATOM 675 C CA . GLY A 1 84 ? -6.348 6.411 11.373 1.00 85.50 84 GLY A CA 1
ATOM 676 C C . GLY A 1 84 ? -6.903 5.255 10.542 1.00 85.50 84 GLY A C 1
ATOM 677 O O . GLY A 1 84 ? -8.084 5.293 10.199 1.00 85.50 84 GLY A O 1
ATOM 678 N N . PHE A 1 85 ? -6.138 4.199 10.248 1.00 92.12 85 PHE A N 1
ATOM 679 C CA . PHE A 1 85 ? -6.671 3.076 9.465 1.00 92.12 85 PHE A CA 1
ATOM 680 C C . PHE A 1 85 ? -7.791 2.312 10.189 1.00 92.12 85 PHE A C 1
ATOM 682 O O . PHE A 1 85 ? -8.799 1.953 9.571 1.00 92.12 85 PHE A O 1
ATOM 689 N N . TYR A 1 86 ? -7.649 2.081 11.500 1.00 92.62 86 TYR A N 1
ATOM 690 C CA . TYR A 1 86 ? -8.716 1.495 12.319 1.00 92.62 86 TYR A CA 1
ATOM 691 C C . TYR A 1 86 ? -9.990 2.341 12.274 1.00 92.62 86 TYR A C 1
ATOM 693 O O . TYR A 1 86 ? -11.073 1.811 12.015 1.00 92.62 86 TYR A O 1
ATOM 701 N N . ASP A 1 87 ? -9.851 3.654 12.450 1.00 91.94 87 ASP A N 1
ATOM 702 C CA . ASP A 1 87 ? -10.979 4.581 12.425 1.00 91.94 87 ASP A CA 1
ATOM 703 C C . ASP A 1 87 ? -11.648 4.612 11.050 1.00 91.94 87 ASP A C 1
ATOM 705 O O . ASP A 1 87 ? -12.874 4.635 10.968 1.00 91.94 87 ASP A O 1
ATOM 709 N N . GLU A 1 88 ? -10.883 4.536 9.956 1.00 93.44 88 GLU A N 1
ATOM 710 C CA . GLU A 1 88 ? -11.456 4.428 8.614 1.00 93.44 88 GLU A CA 1
ATOM 711 C C . GLU A 1 88 ? -12.276 3.138 8.450 1.00 93.44 88 GLU A C 1
ATOM 713 O O . GLU A 1 88 ? -13.411 3.190 7.962 1.00 93.44 88 GLU A O 1
ATOM 718 N N . CYS A 1 89 ? -11.740 1.995 8.895 1.00 92.50 89 CYS A N 1
ATOM 719 C CA . CYS A 1 89 ? -12.441 0.710 8.852 1.00 92.50 89 CYS A CA 1
ATOM 720 C C . CYS A 1 89 ? -13.750 0.757 9.651 1.00 92.50 89 CYS A C 1
ATOM 722 O O . CYS A 1 89 ? -14.797 0.323 9.163 1.00 92.50 89 CYS A O 1
ATOM 724 N N . MET A 1 90 ? -13.705 1.319 10.861 1.00 92.81 90 MET A N 1
ATOM 725 C CA . MET A 1 90 ? -14.876 1.466 11.723 1.00 92.81 90 MET A CA 1
ATOM 726 C C . MET A 1 90 ? -15.895 2.442 11.138 1.00 92.81 90 MET A C 1
ATOM 728 O O . MET A 1 90 ? -17.083 2.138 11.099 1.00 92.81 90 MET A O 1
ATOM 732 N N . ARG A 1 91 ? -15.455 3.588 10.618 1.00 93.06 91 ARG A N 1
ATOM 733 C CA . ARG A 1 91 ? -16.346 4.603 10.049 1.00 93.06 91 ARG A CA 1
ATOM 734 C C . ARG A 1 91 ? -17.073 4.105 8.800 1.00 93.06 91 ARG A C 1
ATOM 736 O O . ARG A 1 91 ? -18.239 4.435 8.614 1.00 93.06 91 ARG A O 1
ATOM 743 N N . ARG A 1 92 ? -16.393 3.358 7.923 1.00 92.75 92 ARG A N 1
ATOM 744 C CA . ARG A 1 92 ? -16.959 2.934 6.627 1.00 92.75 92 ARG A CA 1
ATOM 745 C C . ARG A 1 92 ? -17.732 1.625 6.688 1.00 92.75 92 ARG A C 1
ATOM 747 O O . ARG A 1 92 ? -18.716 1.492 5.972 1.00 92.75 92 ARG A O 1
ATOM 754 N N . TYR A 1 93 ? -17.290 0.679 7.513 1.00 90.25 93 TYR A N 1
ATOM 755 C CA . TYR A 1 93 ? -17.867 -0.668 7.557 1.00 90.25 93 TYR A CA 1
ATOM 756 C C . TYR A 1 93 ? -18.464 -1.039 8.913 1.00 90.25 93 TYR A C 1
ATOM 758 O O . TYR A 1 93 ? -19.020 -2.127 9.035 1.00 90.25 93 TYR A O 1
ATOM 766 N N . GLN A 1 94 ? -18.332 -0.176 9.930 1.00 89.75 94 GLN A N 1
ATOM 767 C CA . GLN A 1 94 ? -18.890 -0.376 11.276 1.00 89.75 94 GLN A CA 1
ATOM 768 C C . GLN A 1 94 ? -18.523 -1.740 11.879 1.00 89.75 94 GLN A C 1
ATOM 770 O O . GLN A 1 94 ? -19.283 -2.339 12.634 1.00 89.75 94 GLN A O 1
ATOM 775 N N . SER A 1 95 ? -17.340 -2.253 11.527 1.00 87.06 95 SER A N 1
ATOM 776 C CA . SER A 1 95 ? -16.944 -3.623 11.829 1.00 87.06 95 SER A CA 1
ATOM 777 C C . SER A 1 95 ? -15.477 -3.706 12.215 1.00 87.06 95 SER A C 1
ATOM 779 O O . SER A 1 95 ? -14.578 -3.599 11.379 1.00 87.06 95 SER A O 1
ATOM 781 N N . GLN A 1 96 ? -15.234 -4.009 13.489 1.00 89.12 96 GLN A N 1
ATOM 782 C CA . GLN A 1 96 ? -13.894 -4.302 13.995 1.00 89.12 96 GLN A CA 1
ATOM 783 C C . GLN A 1 96 ? -13.285 -5.538 13.315 1.00 89.12 96 GLN A C 1
ATOM 785 O O . GLN A 1 96 ? -12.067 -5.617 13.143 1.00 89.12 96 GLN A O 1
ATOM 790 N N . ARG A 1 97 ? -14.126 -6.485 12.872 1.00 91.31 97 ARG A N 1
ATOM 791 C CA . ARG A 1 97 ? -13.687 -7.689 12.149 1.00 91.31 97 ARG A CA 1
ATOM 792 C C . ARG A 1 97 ? -12.993 -7.346 10.833 1.00 91.31 97 ARG A C 1
ATOM 794 O O . ARG A 1 97 ? -12.088 -8.068 10.423 1.00 91.31 97 ARG A O 1
ATOM 801 N N . MET A 1 98 ? -13.374 -6.237 10.193 1.00 89.75 98 MET A N 1
ATOM 802 C CA . MET A 1 98 ? -12.709 -5.759 8.980 1.00 89.75 98 MET A CA 1
ATOM 803 C C . MET A 1 98 ? -11.245 -5.417 9.273 1.00 89.75 98 MET A C 1
ATOM 805 O O . MET A 1 98 ? -10.338 -5.963 8.651 1.00 89.75 98 MET A O 1
ATOM 809 N N . TRP A 1 99 ? -11.001 -4.587 10.290 1.00 93.00 99 TRP A N 1
ATOM 810 C CA . TRP A 1 99 ? -9.645 -4.222 10.700 1.00 93.00 99 TRP A CA 1
ATOM 811 C C . TRP A 1 99 ? -8.821 -5.438 11.148 1.00 93.00 99 TRP A C 1
ATOM 813 O O . TRP A 1 99 ? -7.657 -5.556 10.767 1.00 93.00 99 TRP A O 1
ATOM 823 N N . GLN A 1 100 ? -9.422 -6.371 11.898 1.00 92.81 100 GLN A N 1
ATOM 824 C CA . GLN A 1 100 ? -8.766 -7.624 12.301 1.00 92.81 100 GLN A CA 1
ATOM 825 C C . GLN A 1 100 ? -8.335 -8.459 11.089 1.00 92.81 100 GLN A C 1
ATOM 827 O O . GLN A 1 100 ? -7.227 -8.993 11.072 1.00 92.81 100 GLN A O 1
ATOM 832 N N . SER A 1 101 ? -9.175 -8.524 10.054 1.00 93.00 101 SER A N 1
ATOM 833 C CA . SER A 1 101 ? -8.866 -9.242 8.813 1.00 93.00 101 SER A CA 1
ATOM 834 C C . SER A 1 101 ? -7.661 -8.627 8.093 1.00 93.00 101 SER A C 1
ATOM 836 O O . SER A 1 101 ? -6.804 -9.355 7.594 1.00 93.00 101 SER A O 1
ATOM 838 N N . PHE A 1 102 ? -7.524 -7.297 8.113 1.00 92.69 102 PHE A N 1
ATOM 839 C CA . PHE A 1 102 ? -6.321 -6.628 7.609 1.00 92.69 102 PHE A CA 1
ATOM 840 C C . PHE A 1 102 ? -5.075 -6.920 8.450 1.00 92.69 102 PHE A C 1
ATOM 842 O O . PHE A 1 102 ? -4.003 -7.092 7.880 1.00 92.69 102 PHE A O 1
ATOM 849 N N . GLN A 1 103 ? -5.191 -7.066 9.774 1.00 92.44 103 GLN A N 1
ATOM 850 C CA . GLN A 1 103 ? -4.038 -7.463 10.599 1.00 92.44 103 GLN A CA 1
ATOM 851 C C . GLN A 1 103 ? -3.522 -8.854 10.219 1.00 92.44 103 GLN A C 1
ATOM 853 O O . GLN A 1 103 ? -2.313 -9.073 10.139 1.00 92.44 103 GLN A O 1
ATOM 858 N N . VAL A 1 104 ? -4.439 -9.779 9.924 1.00 90.62 104 VAL A N 1
ATOM 859 C CA . VAL A 1 104 ? -4.102 -11.107 9.399 1.00 90.62 104 VAL A CA 1
ATOM 860 C C . VAL A 1 104 ? -3.421 -10.983 8.031 1.00 90.62 104 VAL A C 1
ATOM 862 O O . VAL A 1 104 ? -2.349 -11.551 7.822 1.00 90.62 104 VAL A O 1
ATOM 865 N N . LEU A 1 105 ? -3.985 -10.185 7.120 1.00 90.25 105 LEU A N 1
ATOM 866 C CA . LEU A 1 105 ? -3.421 -9.944 5.787 1.00 90.25 105 LEU A CA 1
ATOM 867 C C . LEU A 1 105 ? -1.987 -9.391 5.848 1.00 90.25 105 LEU A C 1
ATOM 869 O O . LEU A 1 105 ? -1.101 -9.895 5.154 1.00 90.25 105 LEU A O 1
ATOM 873 N N . PHE A 1 106 ? -1.744 -8.399 6.708 1.00 88.81 106 PHE A N 1
ATOM 874 C CA . PHE A 1 106 ? -0.423 -7.809 6.930 1.00 88.81 106 PHE A CA 1
ATOM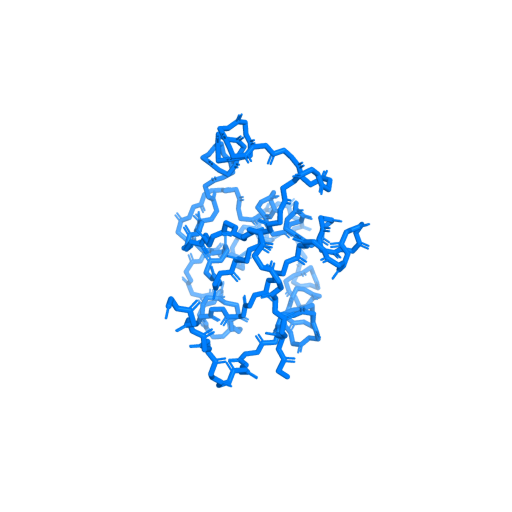 875 C C . PHE A 1 106 ? 0.578 -8.806 7.508 1.00 88.81 106 PHE A C 1
ATOM 877 O O . PHE A 1 106 ? 1.754 -8.746 7.167 1.00 88.81 106 PHE A O 1
ATOM 884 N N . GLY A 1 107 ? 0.122 -9.748 8.338 1.00 82.00 107 GLY A N 1
ATOM 885 C CA . GLY A 1 107 ? 0.968 -10.813 8.874 1.00 82.00 107 GLY A CA 1
ATOM 886 C C . GLY A 1 107 ? 1.411 -11.836 7.823 1.00 82.00 107 GLY A C 1
ATOM 887 O O . GLY A 1 107 ? 2.554 -12.285 7.855 1.00 82.00 107 GLY A O 1
ATOM 888 N N . PHE A 1 108 ? 0.534 -12.200 6.881 1.00 75.31 108 PHE A N 1
ATOM 889 C CA . PHE A 1 108 ? 0.810 -13.282 5.928 1.00 75.31 108 PHE A CA 1
ATOM 890 C C . PHE A 1 108 ? 1.384 -12.818 4.587 1.00 75.31 108 PHE A C 1
ATOM 892 O O . PHE A 1 108 ? 2.241 -13.493 4.018 1.00 75.31 108 PHE A O 1
ATOM 899 N N . HIS A 1 109 ? 0.857 -11.734 4.015 1.00 66.19 109 HIS A N 1
ATOM 900 C CA . HIS A 1 109 ? 1.100 -11.390 2.605 1.00 66.19 109 HIS A CA 1
ATOM 901 C C . HIS A 1 109 ? 2.121 -10.267 2.427 1.00 66.19 109 HIS A C 1
ATOM 903 O O . HIS A 1 109 ? 2.663 -10.093 1.332 1.00 66.19 109 HIS A O 1
ATOM 909 N N . ILE A 1 110 ? 2.431 -9.548 3.501 1.00 63.47 110 ILE A N 1
ATOM 910 C CA . ILE A 1 110 ? 3.377 -8.444 3.497 1.00 63.47 110 ILE A CA 1
ATOM 911 C C . ILE A 1 110 ? 4.532 -8.833 4.428 1.00 63.47 110 ILE A C 1
ATOM 913 O O . ILE A 1 110 ? 4.438 -8.726 5.647 1.00 63.47 110 ILE A O 1
ATOM 917 N N . ARG A 1 111 ? 5.609 -9.403 3.871 1.00 59.97 111 ARG A N 1
ATOM 918 C CA . ARG A 1 111 ? 6.737 -9.902 4.679 1.00 59.97 111 ARG A CA 1
ATOM 919 C C . ARG A 1 111 ? 7.673 -8.756 5.073 1.00 59.97 111 ARG A C 1
ATOM 921 O O . ARG A 1 111 ? 7.912 -7.845 4.288 1.00 59.97 111 ARG A O 1
ATOM 928 N N . GLN A 1 112 ? 8.201 -8.829 6.297 1.00 49.25 112 GLN A N 1
ATOM 929 C CA . GLN A 1 112 ? 8.945 -7.745 6.954 1.00 49.25 112 GLN A CA 1
ATOM 930 C C . GLN A 1 112 ? 10.469 -7.799 6.754 1.00 49.25 112 GLN A C 1
ATOM 932 O O . GLN A 1 112 ? 11.154 -6.855 7.117 1.00 49.25 112 GLN A O 1
ATOM 937 N N . TYR A 1 113 ? 11.041 -8.871 6.202 1.00 41.53 113 TYR A N 1
ATOM 938 C CA . TYR A 1 113 ? 12.499 -9.007 6.178 1.00 41.53 113 TYR A CA 1
ATOM 939 C C . TYR A 1 113 ? 13.002 -9.826 5.009 1.00 41.53 113 TYR A C 1
ATOM 941 O O . TYR A 1 113 ? 12.884 -11.049 5.018 1.00 41.53 113 TYR A O 1
ATOM 949 N N . GLU A 1 114 ? 13.686 -9.156 4.085 1.00 44.50 114 GLU A N 1
ATOM 950 C CA . GLU A 1 114 ? 14.659 -9.785 3.200 1.00 44.50 114 GLU A CA 1
ATOM 951 C C . GLU A 1 114 ? 15.894 -8.885 3.129 1.00 44.50 114 GLU A C 1
ATOM 953 O O . GLU A 1 114 ? 15.955 -7.891 2.413 1.00 44.50 114 GLU A O 1
ATOM 958 N N . ARG A 1 115 ? 16.867 -9.215 3.985 1.00 39.03 115 ARG A N 1
ATOM 959 C CA . ARG A 1 115 ? 18.205 -8.621 3.982 1.00 39.03 115 ARG A CA 1
ATOM 960 C C . ARG A 1 115 ? 18.871 -8.876 2.623 1.00 39.03 115 ARG A C 1
ATOM 962 O O . ARG A 1 115 ? 18.881 -10.010 2.158 1.00 39.03 115 ARG A O 1
ATOM 969 N N . SER A 1 116 ? 19.524 -7.829 2.111 1.00 36.78 116 SER A N 1
ATOM 970 C CA . SER A 1 116 ? 20.360 -7.757 0.901 1.00 36.78 116 SER A CA 1
ATOM 971 C C . SER A 1 116 ? 19.614 -7.453 -0.407 1.00 36.78 116 SER A C 1
ATOM 973 O O . SER A 1 116 ? 19.400 -8.320 -1.245 1.00 36.78 116 SER A O 1
ATOM 975 N N . MET A 1 117 ? 19.329 -6.165 -0.630 1.00 41.97 117 MET A N 1
ATOM 976 C CA . MET A 1 117 ? 19.342 -5.609 -1.986 1.00 41.97 117 MET A CA 1
ATOM 977 C C . MET A 1 117 ? 20.800 -5.586 -2.462 1.00 41.97 117 MET A C 1
ATOM 979 O O . MET A 1 117 ? 21.547 -4.666 -2.126 1.00 41.97 117 MET A O 1
ATOM 983 N N . ARG A 1 118 ? 21.241 -6.611 -3.197 1.00 41.00 118 ARG A N 1
ATOM 984 C CA . ARG A 1 118 ? 22.471 -6.485 -3.987 1.00 41.00 118 ARG A CA 1
ATOM 985 C C . ARG A 1 118 ? 22.134 -5.689 -5.241 1.00 41.00 118 ARG A C 1
ATOM 987 O O . ARG A 1 118 ? 21.649 -6.242 -6.219 1.00 41.00 118 ARG A O 1
ATOM 994 N N . TYR A 1 119 ? 22.382 -4.387 -5.189 1.00 44.44 119 TYR A N 1
ATOM 995 C CA . TYR A 1 119 ? 22.553 -3.585 -6.392 1.00 44.44 119 TYR A CA 1
ATOM 996 C C . TYR A 1 119 ? 23.897 -3.994 -7.005 1.00 44.44 119 TYR A C 1
ATOM 998 O O . TYR A 1 119 ? 24.940 -3.553 -6.531 1.00 44.44 119 TYR A O 1
ATOM 1006 N N . PHE A 1 120 ? 23.893 -4.882 -7.998 1.00 34.59 120 PHE A N 1
ATOM 1007 C CA . PHE A 1 120 ? 25.026 -4.972 -8.916 1.00 34.59 120 PHE A CA 1
ATOM 1008 C C . PHE A 1 120 ? 24.793 -3.920 -10.000 1.00 34.59 120 PHE A C 1
ATOM 1010 O O . PHE A 1 120 ? 24.005 -4.130 -10.921 1.00 34.59 120 PHE A O 1
ATOM 1017 N N . ALA A 1 121 ? 25.403 -2.754 -9.789 1.00 35.72 121 ALA A N 1
ATOM 1018 C CA . ALA A 1 121 ? 25.873 -1.910 -10.879 1.00 35.72 121 ALA A CA 1
ATOM 1019 C C . ALA A 1 121 ? 27.267 -2.401 -11.288 1.00 35.72 121 ALA A C 1
ATOM 1021 O O . ALA A 1 121 ? 27.998 -2.868 -10.380 1.00 35.72 121 ALA A O 1
#

Foldseek 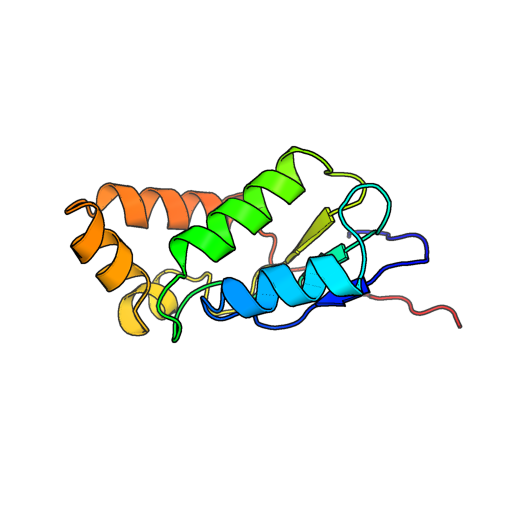3Di:
DDDADDDEDEAEACAQVLVVVVVCCVVQPHPPVHAYAYAENQHFPHDRSVNRVVVLVVCCVVCVNRRHAAYDPCLAPVNVCPRCVQVNCCVPPVDNVSVVVSNVVSVPPHYHDDPDPPPDD

pLDDT: mean 85.07, std 15.47, range [34.59, 96.0]

Organism: Dictyocaulus viviparus (NCBI:txid29172)

Radius of gyration: 14.47 Å; chains: 1; bounding box: 45×23×36 Å

Secondary structure (DSSP, 8-state):
----PSPEEEE---TT-HHHHHHHHHHH--TTTSEEEE-S--SSSSS-HHHHHHHHHHHHHH-TTTEEEB--STTSHHHHTTSSHHHHHHHHH--HHHHHHHHHHHHHHSB----------

InterPro domains:
  IPR004843 Calcineurin-like, phosphoesterase domain [PF00149] (7-106)
  IPR006186 Serine/threonine-specific protein phosphatase/bis(5-nucleosyl)-tetraphosphatase [PR00114] (7-34)
  IPR006186 Serine/threonine-specific protein phosphatase/bis(5-nucleosyl)-tetraphosphatase [PR00114] (36-63)
  IPR006186 Serine/threonine-specific protein phosphatase/bis(5-nucleosyl)-tetraphosphatase [PR00114] (69-93)
  IPR006186 Serine/threonine-specific protein phosphatase/bis(5-nucleosyl)-tetraphosphatase [PS00125] (70-75)
  IPR006186 Serine/threonine-specific protein phosphatase/bis(5-nucleosyl)-tetraphosphatase [SM00156] (1-121)
  IPR029052 Metallo-dependent phosphatase-like [G3DSA:3.60.21.10] (1-114)
  IPR029052 Metallo-dependent phosphatase-like [SSF56300] (2-106)
  IPR050341 Serine/threonine-protein phosphatase PP1 catalytic subunit [PTHR11668] (2-107)